Protein AF-A0AB35PP80-F1 (afdb_monomer_lite)

Organism: Bacillus thuringiensis (NCBI:txid1428)

Structure (mmCIF, N/CA/C/O backbone):
data_AF-A0AB35PP80-F1
#
_entry.id   AF-A0AB35PP80-F1
#
loop_
_atom_site.group_PDB
_atom_site.id
_atom_site.type_symbol
_atom_site.label_atom_id
_atom_site.label_alt_id
_atom_site.label_comp_id
_atom_site.label_asym_id
_atom_site.label_entity_id
_atom_site.label_seq_id
_atom_site.pdbx_PDB_ins_code
_atom_site.Cartn_x
_atom_site.Cartn_y
_atom_site.Cartn_z
_atom_site.occupancy
_atom_site.B_iso_or_equiv
_atom_site.auth_seq_id
_atom_site.auth_comp_id
_atom_site.auth_asym_id
_atom_site.auth_atom_id
_atom_site.pdbx_PDB_model_num
ATOM 1 N N . MET A 1 1 ? -0.588 -8.451 -7.550 1.00 83.50 1 MET A N 1
ATOM 2 C CA . MET A 1 1 ? -0.517 -7.796 -6.219 1.00 83.50 1 MET A CA 1
ATOM 3 C C . MET A 1 1 ? -1.176 -6.421 -6.185 1.00 83.50 1 MET A C 1
ATOM 5 O O . MET A 1 1 ? -1.776 -6.110 -5.161 1.00 83.50 1 MET A O 1
ATOM 9 N N . PHE A 1 2 ? -1.097 -5.620 -7.251 1.00 88.38 2 PHE A N 1
ATOM 10 C CA . PHE A 1 2 ? -1.650 -4.254 -7.309 1.00 88.38 2 PHE A CA 1
ATOM 11 C C . PHE A 1 2 ? -2.954 -4.138 -8.122 1.00 88.38 2 PHE A C 1
ATOM 13 O O . PHE A 1 2 ? -3.237 -3.088 -8.694 1.00 88.38 2 PHE A O 1
ATOM 20 N N . GLN A 1 3 ? -3.740 -5.215 -8.219 1.00 82.06 3 GLN A N 1
ATOM 21 C CA . GLN A 1 3 ? -4.976 -5.222 -9.010 1.00 82.06 3 GLN A CA 1
ATOM 22 C C . GLN A 1 3 ? -5.943 -4.124 -8.544 1.00 82.06 3 GLN A C 1
ATOM 24 O O . GLN A 1 3 ? -6.137 -3.936 -7.346 1.00 82.06 3 GLN A O 1
ATOM 29 N N . GLY A 1 4 ? -6.507 -3.381 -9.500 1.00 83.44 4 GLY A N 1
ATOM 30 C CA . GLY A 1 4 ? -7.418 -2.261 -9.236 1.00 83.44 4 GLY A CA 1
ATOM 31 C C . GLY A 1 4 ? -6.746 -0.972 -8.738 1.00 83.44 4 GLY A C 1
ATOM 32 O O . GLY A 1 4 ? -7.431 0.028 -8.531 1.00 83.44 4 GLY A O 1
ATOM 33 N N . LEU A 1 5 ? -5.418 -0.943 -8.561 1.00 89.94 5 LEU A N 1
ATOM 34 C CA . LEU A 1 5 ? -4.712 0.252 -8.096 1.00 89.94 5 LEU A CA 1
ATOM 35 C C . LEU A 1 5 ? -4.202 1.105 -9.258 1.00 89.94 5 LEU A C 1
ATOM 37 O O . LEU A 1 5 ? -3.427 0.659 -10.101 1.00 89.94 5 LEU A O 1
ATOM 41 N N . SER A 1 6 ? -4.596 2.377 -9.257 1.00 92.19 6 SER A N 1
ATOM 42 C CA . SER A 1 6 ? -4.089 3.377 -10.192 1.00 92.19 6 SER A CA 1
ATOM 43 C C . SER A 1 6 ? -2.709 3.896 -9.764 1.00 92.19 6 SER A C 1
ATOM 45 O O . SER A 1 6 ? -2.307 3.789 -8.599 1.00 92.19 6 SER A O 1
ATOM 47 N N . LYS A 1 7 ? -2.004 4.578 -10.681 1.00 92.38 7 LYS A N 1
ATOM 48 C CA . LYS A 1 7 ? -0.774 5.332 -10.357 1.00 92.38 7 LYS A CA 1
ATOM 49 C C . LYS A 1 7 ? -0.977 6.278 -9.166 1.00 92.38 7 LYS A C 1
ATOM 51 O O . LYS A 1 7 ? -0.057 6.489 -8.378 1.00 92.38 7 LYS A O 1
ATOM 56 N N . GLN A 1 8 ? -2.167 6.867 -9.034 1.00 92.44 8 GLN A N 1
ATOM 57 C CA . GLN A 1 8 ? -2.488 7.788 -7.948 1.00 92.44 8 GLN A CA 1
ATOM 58 C C . GLN A 1 8 ? -2.598 7.063 -6.603 1.00 92.44 8 GLN A C 1
ATOM 60 O O . GLN A 1 8 ? -2.027 7.548 -5.626 1.00 92.44 8 GLN A O 1
ATOM 65 N N . HIS A 1 9 ? -3.243 5.892 -6.555 1.00 93.38 9 HIS A N 1
ATOM 66 C CA . HIS A 1 9 ? -3.328 5.077 -5.334 1.00 93.38 9 HIS A CA 1
ATOM 67 C C . HIS A 1 9 ? -1.929 4.670 -4.856 1.00 93.38 9 HIS A C 1
ATOM 69 O O . HIS A 1 9 ? -1.590 4.836 -3.687 1.00 93.38 9 HIS A O 1
ATOM 75 N N . LEU A 1 10 ? -1.070 4.242 -5.785 1.00 93.69 10 LEU A N 1
ATOM 76 C CA . LEU A 1 10 ? 0.312 3.847 -5.498 1.00 93.69 10 LEU A CA 1
ATOM 77 C C . LEU A 1 10 ? 1.164 5.015 -4.979 1.00 93.69 10 LEU A C 1
ATOM 79 O O . LEU A 1 10 ? 1.927 4.857 -4.027 1.00 93.69 10 LEU A O 1
ATOM 83 N N . LYS A 1 11 ? 0.992 6.218 -5.543 1.00 92.50 11 LYS A N 1
ATOM 84 C CA . LYS A 1 11 ? 1.630 7.438 -5.021 1.00 92.50 11 LYS A CA 1
ATOM 85 C C . LYS A 1 11 ? 1.140 7.787 -3.614 1.00 92.50 11 LYS A C 1
ATOM 87 O O . LYS A 1 11 ? 1.941 8.242 -2.803 1.00 92.50 11 LYS A O 1
ATOM 92 N N . GLN A 1 12 ? -0.145 7.595 -3.315 1.00 91.56 12 GLN A N 1
ATOM 93 C CA . GLN A 1 12 ? -0.673 7.826 -1.967 1.00 91.56 12 GLN A CA 1
ATOM 94 C C . GLN A 1 12 ? -0.115 6.813 -0.965 1.00 91.56 12 GLN A C 1
ATOM 96 O O . GLN A 1 12 ? 0.386 7.228 0.076 1.00 91.56 12 GLN A O 1
ATOM 101 N N . LEU A 1 13 ? -0.092 5.521 -1.308 1.00 92.31 13 LEU A N 1
ATOM 102 C CA . LEU A 1 13 ? 0.553 4.485 -0.492 1.00 92.31 13 LEU A CA 1
ATOM 103 C C . LEU A 1 13 ? 2.015 4.842 -0.195 1.00 92.31 13 LEU A C 1
ATOM 105 O O . LEU A 1 13 ? 2.439 4.847 0.960 1.00 92.31 13 LEU A O 1
ATOM 109 N N . HIS A 1 14 ? 2.773 5.239 -1.219 1.00 93.38 14 HIS A N 1
ATOM 110 C CA . HIS A 1 14 ? 4.175 5.620 -1.051 1.00 93.38 14 HIS A CA 1
ATOM 111 C C . HIS A 1 14 ? 4.372 6.837 -0.135 1.00 93.38 14 HIS A C 1
ATOM 113 O O . HIS A 1 14 ? 5.258 6.828 0.716 1.00 93.38 14 HIS A O 1
ATOM 119 N N . LYS A 1 15 ? 3.510 7.859 -0.223 1.00 91.62 15 LYS A N 1
ATOM 120 C CA . LYS A 1 15 ? 3.547 9.012 0.701 1.00 91.62 15 LYS A CA 1
ATOM 121 C C . LYS A 1 15 ? 3.353 8.600 2.162 1.00 91.62 15 LYS A C 1
ATOM 123 O O . LYS A 1 15 ? 3.887 9.252 3.057 1.00 91.62 15 LYS A O 1
ATOM 128 N N . LYS A 1 16 ? 2.571 7.547 2.402 1.00 89.69 16 LYS A N 1
ATOM 129 C CA . LYS A 1 16 ? 2.226 7.045 3.737 1.00 89.69 16 LYS A CA 1
ATOM 130 C C . LYS A 1 16 ? 3.302 6.113 4.304 1.00 89.69 16 LYS A C 1
ATOM 132 O O . LYS A 1 16 ? 3.452 6.058 5.521 1.00 89.69 16 LYS A O 1
ATOM 137 N N . TRP A 1 17 ? 4.119 5.492 3.448 1.00 90.12 17 TRP A N 1
ATOM 138 C CA . TRP A 1 17 ? 5.187 4.560 3.832 1.00 90.12 17 TRP A CA 1
ATOM 139 C C . TRP A 1 17 ? 6.098 5.070 4.957 1.00 90.12 17 TRP A C 1
ATOM 141 O O . TRP A 1 17 ? 6.384 4.327 5.888 1.00 90.12 17 TRP A O 1
ATOM 151 N N . LYS A 1 18 ? 6.516 6.345 4.937 1.00 86.75 18 LYS A N 1
ATOM 152 C CA . LYS A 1 18 ? 7.425 6.892 5.966 1.00 86.75 18 LYS A CA 1
ATOM 153 C C . LYS A 1 18 ? 6.879 6.788 7.394 1.00 86.75 18 LYS A C 1
ATOM 155 O O . LYS A 1 18 ? 7.670 6.684 8.320 1.00 86.75 18 LYS A O 1
ATOM 160 N N . ARG A 1 19 ? 5.555 6.836 7.574 1.00 85.94 19 ARG A N 1
ATOM 161 C CA . ARG A 1 19 ? 4.907 6.696 8.893 1.00 85.94 19 ARG A CA 1
ATOM 162 C C . ARG A 1 19 ? 4.764 5.242 9.342 1.00 85.94 19 ARG A C 1
ATOM 164 O O . ARG A 1 19 ? 4.527 4.992 10.511 1.00 85.94 19 ARG A O 1
ATOM 171 N N . ILE A 1 20 ? 4.902 4.320 8.400 1.00 85.56 20 ILE A N 1
ATOM 172 C CA . ILE A 1 20 ? 4.748 2.874 8.568 1.00 85.56 20 ILE A CA 1
ATOM 173 C C . ILE A 1 20 ? 6.126 2.194 8.671 1.00 85.56 20 ILE A C 1
ATOM 175 O O . ILE A 1 20 ? 6.260 1.043 9.075 1.00 85.56 20 ILE A O 1
ATOM 179 N N . TYR A 1 21 ? 7.190 2.892 8.279 1.00 79.19 21 TYR A N 1
ATOM 180 C CA . TYR A 1 21 ? 8.530 2.334 8.270 1.00 79.19 21 TYR A CA 1
ATOM 181 C C . TYR A 1 21 ? 8.932 1.808 9.657 1.00 79.19 21 TYR A C 1
ATOM 183 O O . TYR A 1 21 ? 8.883 2.534 10.645 1.00 79.19 21 TYR A O 1
ATOM 191 N N . GLY A 1 22 ? 9.347 0.540 9.704 1.00 73.81 22 GLY A N 1
ATOM 192 C CA . GLY A 1 22 ? 9.752 -0.149 10.932 1.00 73.81 22 GLY A CA 1
ATOM 193 C C . GLY A 1 22 ? 8.660 -0.993 11.596 1.00 73.81 22 GLY A C 1
ATOM 194 O O . GLY A 1 22 ? 9.000 -1.814 12.440 1.00 73.81 22 GLY A O 1
ATOM 195 N N . THR A 1 23 ? 7.388 -0.868 11.197 1.00 75.44 23 THR A N 1
ATOM 196 C CA . THR A 1 23 ? 6.290 -1.667 11.781 1.00 75.44 23 THR A CA 1
ATOM 197 C C . THR A 1 23 ? 5.989 -2.961 11.019 1.00 75.44 23 THR A C 1
ATOM 199 O O . THR A 1 23 ? 5.233 -3.792 11.510 1.00 75.44 23 THR A O 1
ATOM 202 N N . ILE A 1 24 ? 6.583 -3.163 9.834 1.00 77.25 24 ILE A N 1
ATOM 203 C CA . ILE A 1 24 ? 6.258 -4.279 8.926 1.00 77.25 24 ILE A CA 1
ATOM 204 C C . ILE A 1 24 ? 7.508 -5.014 8.480 1.00 77.25 24 ILE A C 1
ATOM 206 O O . ILE A 1 24 ? 8.564 -4.421 8.236 1.00 77.25 24 ILE A O 1
ATOM 210 N N . THR A 1 25 ? 7.344 -6.318 8.282 1.00 79.38 25 THR A N 1
ATOM 211 C CA . THR A 1 2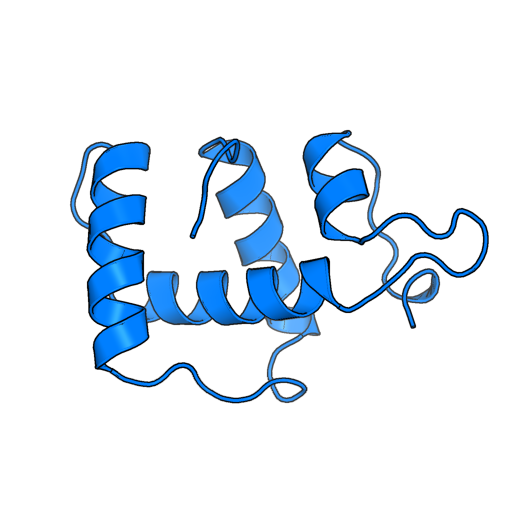5 ? 8.335 -7.206 7.691 1.00 79.38 25 THR A CA 1
ATOM 212 C C . THR A 1 25 ? 8.838 -6.700 6.336 1.00 79.38 25 THR A C 1
ATOM 214 O O . THR A 1 25 ? 8.097 -6.221 5.477 1.00 79.38 25 THR A O 1
ATOM 217 N N . VAL A 1 26 ? 10.148 -6.819 6.125 1.00 80.56 26 VAL A N 1
ATOM 218 C CA . VAL A 1 26 ? 10.787 -6.453 4.860 1.00 80.56 26 VAL A CA 1
ATOM 219 C C . VAL A 1 26 ? 10.428 -7.478 3.773 1.00 80.56 26 VAL A C 1
ATOM 221 O O . VAL A 1 26 ? 10.684 -8.669 3.954 1.00 80.56 26 VAL A O 1
ATOM 224 N N . PRO A 1 27 ? 9.896 -7.042 2.616 1.00 84.00 27 PRO A N 1
ATOM 225 C CA . PRO A 1 27 ? 9.629 -7.919 1.484 1.00 84.00 27 PRO A CA 1
ATOM 226 C C . PRO A 1 27 ? 10.888 -8.652 1.007 1.00 84.00 27 PRO A C 1
ATOM 228 O O . PRO A 1 27 ? 11.930 -8.028 0.773 1.00 84.00 27 PRO A O 1
ATOM 231 N N . ASN A 1 28 ? 10.779 -9.966 0.792 1.00 89.56 28 ASN A N 1
ATOM 232 C CA . ASN A 1 28 ? 11.873 -10.761 0.235 1.00 89.56 28 ASN A CA 1
ATOM 233 C C . ASN A 1 28 ? 12.172 -10.380 -1.232 1.00 89.56 28 ASN A C 1
ATOM 235 O O . ASN A 1 28 ? 11.337 -9.803 -1.935 1.00 89.56 28 ASN A O 1
ATOM 239 N N . HIS A 1 29 ? 13.371 -10.723 -1.715 1.00 89.88 29 HIS A N 1
ATOM 240 C CA . HIS A 1 29 ? 13.842 -10.316 -3.045 1.00 89.88 29 HIS A CA 1
ATOM 241 C C . HIS A 1 29 ? 12.923 -10.782 -4.188 1.00 89.88 29 HIS A C 1
ATOM 243 O O . HIS A 1 29 ? 12.668 -10.023 -5.123 1.00 89.88 29 HIS A O 1
ATOM 249 N N . SER A 1 30 ? 12.376 -12.000 -4.102 1.00 92.12 30 SER A N 1
ATOM 250 C CA . SER A 1 30 ? 11.479 -12.543 -5.132 1.00 92.12 30 SER A CA 1
ATOM 251 C C . SER A 1 30 ? 10.175 -11.748 -5.241 1.00 92.12 30 SER A C 1
ATOM 253 O O . SER A 1 30 ? 9.684 -11.484 -6.340 1.00 92.12 30 SER A O 1
ATOM 255 N N . LEU A 1 31 ? 9.645 -11.310 -4.099 1.00 92.44 31 LEU A N 1
ATOM 256 C CA . LEU A 1 31 ? 8.400 -10.567 -3.998 1.00 92.44 31 LEU A CA 1
ATOM 257 C C . LEU A 1 31 ? 8.591 -9.130 -4.494 1.00 92.44 31 LEU A C 1
ATOM 259 O O . LEU A 1 31 ? 7.753 -8.624 -5.237 1.00 92.44 31 LEU A O 1
ATOM 263 N N . VAL A 1 32 ? 9.747 -8.521 -4.205 1.00 93.38 32 VAL A N 1
ATOM 264 C CA . VAL A 1 32 ? 10.150 -7.234 -4.795 1.00 93.38 32 VAL A CA 1
ATOM 265 C C . VAL A 1 32 ? 10.297 -7.346 -6.314 1.00 93.38 32 VAL A C 1
ATOM 267 O O . VAL A 1 32 ? 9.793 -6.492 -7.032 1.00 93.38 32 VAL A O 1
ATOM 270 N N . ALA A 1 33 ? 10.929 -8.399 -6.837 1.00 93.69 33 ALA A N 1
ATOM 271 C CA . ALA A 1 33 ? 11.082 -8.570 -8.282 1.00 93.69 33 ALA A CA 1
ATOM 272 C C . ALA A 1 33 ? 9.729 -8.722 -9.004 1.00 93.69 33 ALA A C 1
ATOM 274 O O . ALA A 1 33 ? 9.527 -8.119 -10.059 1.00 93.69 33 ALA A O 1
ATOM 275 N N . LYS A 1 34 ? 8.789 -9.483 -8.425 1.00 94.69 34 LYS A N 1
ATOM 276 C CA . LYS A 1 34 ? 7.416 -9.612 -8.947 1.00 94.69 34 LYS A CA 1
ATOM 277 C C . LYS A 1 34 ? 6.663 -8.284 -8.886 1.00 94.69 34 LYS A C 1
ATOM 279 O O . LYS A 1 34 ? 6.118 -7.852 -9.898 1.00 94.69 34 LYS A O 1
ATOM 284 N N . GLY A 1 35 ? 6.693 -7.613 -7.733 1.00 93.50 35 GLY A N 1
ATOM 285 C CA . GLY A 1 35 ? 6.043 -6.319 -7.553 1.00 93.50 35 GLY A CA 1
ATOM 286 C C . GLY A 1 35 ? 6.579 -5.262 -8.515 1.00 93.50 35 GLY A C 1
ATOM 287 O O . GLY A 1 35 ? 5.803 -4.489 -9.064 1.00 93.50 35 GLY A O 1
ATOM 288 N N . ARG A 1 36 ? 7.887 -5.275 -8.796 1.00 95.50 36 ARG A N 1
ATOM 289 C CA . ARG A 1 36 ? 8.508 -4.330 -9.724 1.00 95.50 36 ARG A CA 1
ATOM 290 C C . ARG A 1 36 ? 7.918 -4.479 -11.121 1.00 95.50 36 ARG A C 1
ATOM 292 O O . ARG A 1 36 ? 7.498 -3.478 -11.679 1.00 95.50 36 ARG A O 1
ATOM 299 N N . LYS A 1 37 ? 7.805 -5.708 -11.641 1.00 94.38 37 LYS A N 1
ATOM 300 C CA . LYS A 1 37 ? 7.212 -5.960 -12.967 1.00 94.38 37 LYS A CA 1
ATOM 301 C C . LYS A 1 37 ? 5.774 -5.442 -13.069 1.00 94.38 37 LYS A C 1
ATOM 303 O O . LYS A 1 37 ? 5.408 -4.840 -14.072 1.00 94.38 37 LYS A O 1
ATOM 308 N N . GLU A 1 38 ? 4.965 -5.649 -12.029 1.00 94.69 38 GLU A N 1
ATOM 309 C CA . GLU A 1 38 ? 3.594 -5.122 -12.004 1.00 94.69 38 GLU A CA 1
ATOM 310 C C . GLU A 1 38 ? 3.564 -3.587 -11.948 1.00 94.69 38 GLU A C 1
ATOM 312 O O . GLU A 1 38 ? 2.773 -2.960 -12.651 1.00 94.69 38 GLU A O 1
ATOM 317 N N . LEU A 1 39 ? 4.437 -2.965 -11.150 1.00 94.12 39 LEU A N 1
ATOM 318 C CA . LEU A 1 39 ? 4.543 -1.508 -11.099 1.00 94.12 39 LEU A CA 1
ATOM 319 C C . LEU A 1 39 ? 5.034 -0.937 -12.430 1.00 94.12 39 LEU A C 1
ATOM 321 O O . LEU A 1 39 ? 4.495 0.065 -12.876 1.00 94.12 39 LEU A O 1
ATOM 325 N N . GLU A 1 40 ? 6.002 -1.565 -13.092 1.00 94.88 40 GLU A N 1
ATOM 326 C CA . GLU A 1 40 ? 6.493 -1.140 -14.408 1.00 94.88 40 GLU A CA 1
ATOM 327 C C . GLU A 1 40 ? 5.379 -1.173 -15.462 1.00 94.88 40 GLU A C 1
ATOM 329 O O . GLU A 1 40 ? 5.259 -0.235 -16.253 1.00 94.88 40 GLU A O 1
ATOM 334 N N . ALA A 1 41 ? 4.505 -2.185 -15.413 1.00 92.94 41 ALA A N 1
ATOM 335 C CA . ALA A 1 41 ? 3.323 -2.263 -16.268 1.00 92.94 41 ALA A CA 1
ATOM 336 C C . ALA A 1 41 ? 2.325 -1.125 -15.991 1.00 92.94 41 ALA A C 1
ATOM 338 O O . ALA A 1 41 ? 1.801 -0.531 -16.928 1.00 92.94 41 ALA A O 1
ATOM 339 N N . ILE A 1 42 ? 2.097 -0.779 -14.718 1.00 92.69 42 ILE A N 1
ATOM 340 C CA . ILE A 1 42 ? 1.195 0.318 -14.334 1.00 92.69 42 ILE A CA 1
ATOM 341 C C . ILE A 1 42 ? 1.801 1.675 -14.694 1.00 92.69 42 ILE A C 1
ATOM 343 O O . ILE A 1 42 ? 1.108 2.538 -15.225 1.00 92.69 42 ILE A O 1
ATOM 347 N N . PHE A 1 43 ? 3.081 1.894 -14.386 1.00 92.06 43 PHE A N 1
ATOM 348 C CA . PHE A 1 43 ? 3.784 3.157 -14.599 1.00 92.06 43 PHE A CA 1
ATOM 349 C C . PHE A 1 43 ? 4.173 3.395 -16.061 1.00 92.06 43 PHE A C 1
ATOM 351 O O . PHE A 1 43 ? 4.357 4.560 -16.420 1.00 92.06 43 PHE A O 1
ATOM 358 N N . HIS A 1 44 ? 4.178 2.349 -16.894 1.00 91.75 44 HIS A N 1
ATOM 359 C CA . HIS A 1 44 ? 4.697 2.343 -18.264 1.00 91.75 44 HIS A CA 1
ATOM 360 C C . HIS A 1 44 ? 6.154 2.826 -18.320 1.00 91.75 44 HIS A C 1
ATOM 362 O O . HIS A 1 44 ? 6.501 3.718 -19.089 1.00 91.75 44 HIS A O 1
ATOM 368 N N . GLY A 1 45 ? 7.003 2.271 -17.453 1.00 91.31 45 GLY A N 1
ATOM 369 C CA . GLY A 1 45 ? 8.415 2.645 -17.366 1.00 91.31 45 GLY A CA 1
ATOM 370 C C . GLY A 1 45 ? 9.148 1.923 -16.243 1.00 91.31 45 GLY A C 1
ATOM 371 O O . GLY A 1 45 ? 8.521 1.246 -15.435 1.00 91.31 45 GLY A O 1
ATOM 372 N N . SER A 1 46 ? 10.471 2.080 -16.193 1.00 92.69 46 SER A N 1
ATOM 373 C CA . SER A 1 46 ? 11.332 1.417 -15.208 1.00 92.69 46 SER A CA 1
ATOM 374 C C . SER A 1 46 ? 11.046 1.890 -13.783 1.00 92.69 46 SER A C 1
ATOM 376 O O . SER A 1 46 ? 10.983 3.091 -13.514 1.00 92.69 46 SER A O 1
ATOM 378 N N . VAL A 1 47 ? 10.935 0.947 -12.846 1.00 94.38 47 VAL A N 1
ATOM 379 C CA . VAL A 1 47 ? 10.655 1.243 -11.436 1.00 94.38 47 VAL A CA 1
ATOM 380 C C . VAL A 1 47 ? 11.806 0.763 -10.565 1.00 94.38 47 VAL A C 1
ATOM 382 O O . VAL A 1 47 ? 12.244 -0.382 -10.633 1.00 94.38 47 VAL A O 1
ATOM 385 N N . HIS A 1 48 ? 12.300 1.634 -9.688 1.00 94.50 48 HIS A N 1
ATOM 386 C CA . HIS A 1 48 ? 13.401 1.276 -8.803 1.00 94.50 48 HIS A CA 1
ATOM 387 C C . HIS A 1 48 ? 12.967 0.229 -7.760 1.00 94.50 48 HIS A C 1
ATOM 389 O O . HIS A 1 48 ? 11.897 0.330 -7.149 1.00 94.50 48 HIS A O 1
ATOM 395 N N . SER A 1 49 ? 13.826 -0.754 -7.478 1.00 93.00 49 SER A N 1
ATOM 396 C CA . SER A 1 49 ? 13.525 -1.821 -6.508 1.00 93.00 49 SER A CA 1
ATOM 397 C C . SER A 1 49 ? 13.258 -1.279 -5.097 1.00 93.00 49 SER A C 1
ATOM 399 O O . SER A 1 49 ? 12.418 -1.817 -4.380 1.00 93.00 49 SER A O 1
ATOM 401 N N . LYS A 1 50 ? 13.924 -0.178 -4.710 1.00 92.62 50 LYS A N 1
ATOM 402 C CA . LYS A 1 50 ? 13.646 0.544 -3.450 1.00 92.62 50 LYS A CA 1
ATOM 403 C C . LYS A 1 50 ? 12.189 1.010 -3.381 1.00 92.62 50 LYS A C 1
ATOM 405 O O . LYS A 1 50 ? 11.488 0.634 -2.454 1.00 92.62 50 LYS A O 1
ATOM 410 N N . TYR A 1 51 ? 11.725 1.737 -4.396 1.00 93.25 51 TYR A N 1
ATOM 411 C CA . TYR A 1 51 ? 10.343 2.219 -4.470 1.00 93.25 51 TYR A CA 1
ATOM 412 C C . TYR A 1 51 ? 9.335 1.066 -4.414 1.00 93.25 51 TYR A C 1
ATOM 414 O O . TYR A 1 51 ? 8.339 1.126 -3.699 1.00 93.25 51 TYR A O 1
ATOM 422 N N . THR A 1 52 ? 9.643 -0.029 -5.111 1.00 94.25 52 THR A N 1
ATOM 423 C CA . THR A 1 52 ? 8.824 -1.245 -5.085 1.00 94.25 52 THR A CA 1
ATOM 424 C C . THR A 1 52 ? 8.704 -1.819 -3.673 1.00 94.25 52 THR A C 1
ATOM 426 O O . THR A 1 52 ? 7.605 -2.135 -3.228 1.00 94.25 52 THR A O 1
ATOM 429 N N . ARG A 1 53 ? 9.821 -1.936 -2.946 1.00 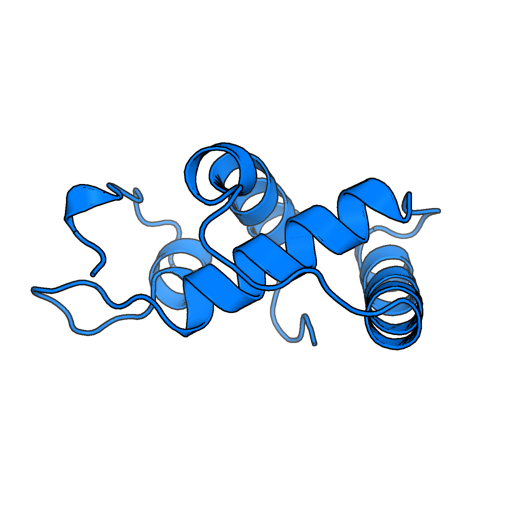93.38 53 ARG A N 1
ATOM 430 C CA . ARG A 1 53 ? 9.835 -2.428 -1.562 1.00 93.38 53 ARG A CA 1
ATOM 431 C C . ARG A 1 53 ? 8.991 -1.546 -0.641 1.00 93.38 53 ARG A C 1
ATOM 433 O O . ARG A 1 53 ? 8.216 -2.071 0.150 1.00 93.38 53 ARG A O 1
ATOM 440 N N . GLU A 1 54 ? 9.131 -0.232 -0.771 1.00 94.19 54 GLU A N 1
ATOM 441 C CA . GLU A 1 54 ? 8.395 0.749 0.031 1.00 94.19 54 GLU A CA 1
ATOM 442 C C . GLU A 1 54 ? 6.883 0.656 -0.222 1.00 94.19 54 GLU A C 1
ATOM 444 O O . GLU A 1 54 ? 6.091 0.596 0.716 1.00 94.19 54 GLU A O 1
ATOM 449 N N . ILE A 1 55 ? 6.473 0.548 -1.489 1.00 94.56 55 ILE A N 1
ATOM 450 C CA . ILE A 1 55 ? 5.068 0.333 -1.844 1.00 94.56 55 ILE A CA 1
ATOM 451 C C . ILE A 1 55 ? 4.539 -0.987 -1.288 1.00 94.56 55 ILE A C 1
ATOM 453 O O . ILE A 1 55 ? 3.426 -1.014 -0.778 1.00 94.56 55 ILE A O 1
ATOM 457 N N . LEU A 1 56 ? 5.299 -2.079 -1.397 1.00 93.50 56 LEU A N 1
ATOM 458 C CA . LEU A 1 56 ? 4.860 -3.386 -0.909 1.00 93.50 56 LEU A CA 1
ATOM 459 C C . LEU A 1 56 ? 4.625 -3.375 0.602 1.00 93.50 56 LEU A C 1
ATOM 461 O O . LEU A 1 56 ? 3.617 -3.905 1.052 1.00 93.50 56 LEU A O 1
ATOM 465 N N . GLN A 1 57 ? 5.505 -2.722 1.365 1.00 92.69 57 GLN A N 1
ATOM 466 C CA . GLN A 1 57 ? 5.308 -2.524 2.802 1.00 92.69 57 GLN A CA 1
ATOM 467 C C . GLN A 1 57 ? 4.064 -1.681 3.086 1.00 92.69 57 GLN A C 1
ATOM 469 O O . GLN A 1 57 ? 3.220 -2.076 3.880 1.00 92.69 57 GLN A O 1
ATOM 474 N N . ALA A 1 58 ? 3.910 -0.541 2.408 1.00 93.06 58 ALA A N 1
ATOM 475 C CA . ALA A 1 58 ? 2.740 0.312 2.603 1.00 93.06 58 ALA A CA 1
ATOM 476 C C . ALA A 1 58 ? 1.427 -0.393 2.221 1.00 93.06 58 ALA A C 1
ATOM 478 O O . ALA A 1 58 ? 0.411 -0.198 2.880 1.00 93.06 58 ALA A O 1
ATOM 479 N N . LEU A 1 59 ? 1.443 -1.216 1.170 1.00 93.12 59 LEU A N 1
ATOM 480 C CA . LEU A 1 59 ? 0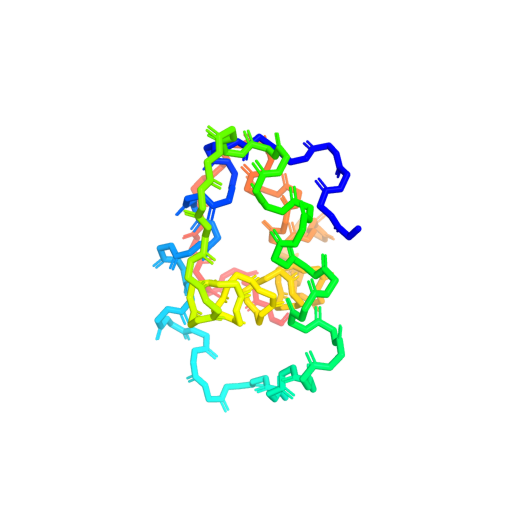.292 -2.002 0.736 1.00 93.12 59 LEU A CA 1
ATOM 481 C C . LEU A 1 59 ? -0.075 -3.073 1.764 1.00 93.12 59 LEU A C 1
ATOM 483 O O . LEU A 1 59 ? -1.255 -3.251 2.050 1.00 93.12 59 LEU A O 1
ATOM 487 N N . ASP A 1 60 ? 0.922 -3.776 2.298 1.00 92.19 60 ASP A N 1
ATOM 488 C CA . ASP A 1 60 ? 0.715 -4.779 3.339 1.00 92.19 60 ASP A CA 1
ATOM 489 C C . ASP A 1 60 ? 0.128 -4.147 4.607 1.00 92.19 60 ASP A C 1
ATOM 491 O O . ASP A 1 60 ? -0.869 -4.633 5.131 1.00 92.19 60 ASP A O 1
ATOM 495 N N . TYR A 1 61 ? 0.639 -2.981 5.016 1.00 91.94 61 TYR A N 1
ATOM 496 C CA . TYR A 1 61 ? 0.043 -2.197 6.101 1.00 91.94 61 TYR A CA 1
ATOM 497 C C . TYR A 1 61 ? -1.424 -1.894 5.832 1.00 91.94 61 TYR A C 1
ATOM 499 O O . TYR A 1 61 ? -2.289 -2.188 6.650 1.00 91.94 61 TYR A O 1
ATOM 507 N N . ALA A 1 62 ? -1.692 -1.294 4.670 1.00 92.12 62 ALA A N 1
ATOM 508 C CA . ALA A 1 62 ? -2.978 -0.694 4.378 1.00 92.12 62 ALA A CA 1
ATOM 509 C C . ALA A 1 62 ? -4.089 -1.740 4.240 1.00 92.12 62 ALA A C 1
ATOM 511 O O . ALA A 1 62 ? -5.254 -1.420 4.448 1.00 92.12 62 ALA A O 1
ATOM 512 N N . ARG A 1 63 ? -3.728 -2.982 3.901 1.00 92.50 63 ARG A N 1
ATOM 513 C CA . ARG A 1 63 ? -4.644 -4.129 3.866 1.00 92.50 63 ARG A CA 1
ATOM 514 C C . ARG A 1 63 ? -4.974 -4.686 5.242 1.00 92.50 63 ARG A C 1
ATOM 516 O O . ARG A 1 63 ? -6.039 -5.262 5.402 1.00 92.50 63 ARG A O 1
ATOM 523 N N . ASN A 1 64 ? -4.053 -4.559 6.192 1.00 91.38 64 ASN A N 1
ATOM 524 C CA . ASN A 1 64 ? -4.152 -5.212 7.494 1.00 91.38 64 ASN A CA 1
ATOM 525 C C . ASN A 1 64 ? -4.504 -4.251 8.637 1.00 91.38 64 ASN A C 1
ATOM 527 O O . ASN A 1 64 ? -4.745 -4.718 9.743 1.00 91.38 64 ASN A O 1
ATOM 531 N N . HIS A 1 65 ? -4.546 -2.941 8.379 1.00 91.62 65 HIS A N 1
ATOM 532 C CA . HIS A 1 65 ? -4.945 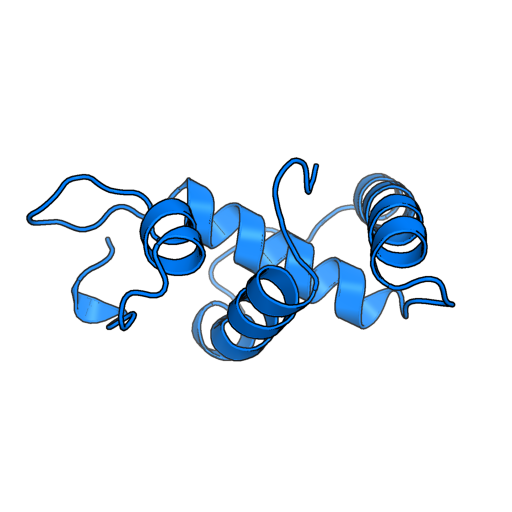-1.934 9.361 1.00 91.62 65 HIS A CA 1
ATOM 533 C C . HIS A 1 65 ? -6.312 -1.374 9.003 1.00 91.62 65 HIS A C 1
ATOM 535 O O . HIS A 1 65 ? -6.536 -0.893 7.884 1.00 91.62 65 HIS A O 1
ATOM 541 N N . TYR A 1 66 ? -7.213 -1.436 9.976 1.00 94.19 66 TYR A N 1
ATOM 542 C CA . TYR A 1 66 ? -8.630 -1.176 9.778 1.00 94.19 66 TYR A CA 1
ATOM 543 C C . TYR A 1 66 ? -9.064 0.037 10.581 1.00 94.19 66 TYR A C 1
ATOM 545 O O . TYR A 1 66 ? -8.628 0.257 11.713 1.00 94.19 66 TYR A O 1
ATOM 553 N N . HIS A 1 67 ? -9.939 0.829 9.975 1.00 93.50 67 HIS A N 1
ATOM 554 C CA . HIS A 1 67 ? -10.513 1.995 10.604 1.00 93.50 67 HIS A CA 1
ATOM 555 C C . HIS A 1 67 ? -11.396 1.560 11.782 1.00 93.50 67 HIS A C 1
ATOM 557 O O . HIS A 1 67 ? -12.351 0.808 11.592 1.00 93.50 67 HIS A O 1
ATOM 563 N N . PHE A 1 68 ? -11.154 2.077 12.991 1.00 91.56 68 PHE A N 1
ATOM 564 C CA . PHE A 1 68 ? -11.836 1.585 14.202 1.00 91.56 68 PHE A CA 1
ATOM 565 C C . PHE A 1 68 ? -13.362 1.808 14.213 1.00 91.56 68 PHE A C 1
ATOM 567 O O . PHE A 1 68 ? -14.087 1.000 14.783 1.00 91.56 68 PHE A O 1
ATOM 574 N N . LEU A 1 69 ? -13.856 2.893 13.598 1.00 90.50 69 LEU A N 1
ATOM 575 C CA . LEU A 1 69 ? -15.294 3.179 13.470 1.00 90.50 69 LEU A CA 1
ATOM 576 C C . LEU A 1 69 ? -15.974 2.455 12.307 1.00 90.50 69 LEU A C 1
ATOM 578 O O . LEU A 1 69 ? -17.080 1.952 12.466 1.00 90.50 69 LEU A O 1
ATOM 582 N N . THR A 1 70 ? -15.366 2.477 11.119 1.00 93.00 70 THR A N 1
ATOM 583 C CA . THR A 1 70 ? -16.041 2.028 9.889 1.00 93.00 70 THR A CA 1
ATOM 584 C C . THR A 1 70 ? -15.718 0.583 9.526 1.00 93.00 70 THR A C 1
ATOM 586 O O . THR A 1 70 ? -16.408 0.002 8.694 1.00 93.00 70 THR A O 1
ATOM 589 N N . GLY A 1 71 ? -14.663 0.009 10.111 1.00 91.75 71 GLY A N 1
ATOM 590 C CA . GLY A 1 71 ? -14.151 -1.313 9.759 1.00 91.75 71 GLY A CA 1
ATOM 591 C C . GLY A 1 71 ? -13.514 -1.390 8.367 1.00 91.75 71 GLY A C 1
ATOM 592 O O . GLY A 1 71 ? -13.085 -2.468 7.968 1.00 91.75 71 GLY A O 1
ATOM 593 N N . ALA A 1 72 ? -13.437 -0.283 7.620 1.00 93.94 72 ALA A N 1
ATOM 594 C CA . ALA A 1 72 ? -12.805 -0.250 6.305 1.00 93.94 72 ALA A CA 1
ATOM 595 C C . ALA A 1 72 ? -11.285 -0.396 6.434 1.00 93.94 72 ALA A C 1
ATOM 597 O O . ALA A 1 72 ? -10.683 0.144 7.366 1.00 93.94 72 ALA A O 1
ATOM 598 N N . SER A 1 73 ? -10.642 -1.093 5.496 1.00 94.56 73 SER A N 1
ATOM 599 C CA . SER A 1 73 ? -9.179 -1.102 5.464 1.00 94.56 73 SER A CA 1
ATOM 600 C C . SER A 1 73 ? -8.657 0.280 5.057 1.00 94.56 73 SER A C 1
ATOM 602 O O . SER A 1 73 ? -9.305 1.016 4.305 1.00 94.56 73 SER A O 1
ATOM 604 N N . MET A 1 74 ? -7.449 0.641 5.494 1.00 93.75 74 MET A N 1
ATOM 605 C CA . MET A 1 74 ? -6.803 1.866 5.007 1.00 93.75 74 MET A CA 1
ATOM 606 C C . MET A 1 74 ? -6.670 1.860 3.475 1.00 93.75 74 MET A C 1
ATOM 608 O O . MET A 1 74 ? -6.715 2.918 2.848 1.00 93.75 74 MET A O 1
ATOM 612 N N . LEU A 1 75 ? -6.525 0.685 2.853 1.00 94.50 75 LEU A N 1
ATOM 613 C CA . LEU A 1 75 ? -6.494 0.560 1.399 1.00 94.50 75 LEU A CA 1
ATOM 614 C C . LEU A 1 75 ? -7.822 0.987 0.759 1.00 94.50 75 LEU A C 1
ATOM 616 O O . LEU A 1 75 ? -7.793 1.732 -0.221 1.00 94.50 75 LEU A O 1
ATOM 620 N N . ASP A 1 76 ? -8.958 0.568 1.314 1.00 93.88 76 ASP A N 1
ATOM 621 C CA . ASP A 1 76 ? -10.286 0.938 0.806 1.00 93.88 76 ASP A CA 1
ATOM 622 C C . ASP A 1 76 ? -10.519 2.443 0.910 1.00 93.88 76 ASP A C 1
ATOM 624 O O . ASP A 1 76 ? -11.029 3.071 -0.020 1.00 93.88 76 ASP A O 1
ATOM 628 N N . ASP A 1 77 ? -10.076 3.048 2.011 1.00 93.69 77 ASP A N 1
ATOM 629 C CA . ASP A 1 77 ? -10.164 4.492 2.200 1.00 93.69 77 ASP A CA 1
ATOM 630 C C . ASP A 1 77 ? -9.223 5.257 1.251 1.00 93.69 77 ASP A C 1
ATOM 632 O O . ASP A 1 77 ? -9.592 6.321 0.747 1.00 93.69 77 ASP A O 1
ATOM 636 N N . ILE A 1 78 ? -8.048 4.703 0.919 1.00 92.19 78 ILE A N 1
ATOM 637 C CA . ILE A 1 78 ? -7.155 5.252 -0.118 1.00 92.19 78 ILE A CA 1
ATOM 638 C C . ILE A 1 78 ? -7.809 5.179 -1.504 1.00 92.19 78 ILE A C 1
ATOM 640 O O . ILE A 1 78 ? -7.731 6.155 -2.256 1.00 92.19 78 ILE A O 1
ATOM 644 N N . ILE A 1 79 ? -8.435 4.050 -1.849 1.00 93.19 79 ILE A N 1
ATOM 645 C CA . ILE A 1 79 ? -9.146 3.862 -3.126 1.00 93.19 79 ILE A CA 1
ATOM 646 C C . ILE A 1 79 ? -10.358 4.798 -3.204 1.00 93.19 79 ILE A C 1
ATOM 648 O O . ILE A 1 79 ? -10.615 5.390 -4.246 1.00 93.19 79 ILE A O 1
ATOM 652 N N . SER A 1 80 ? -11.051 5.005 -2.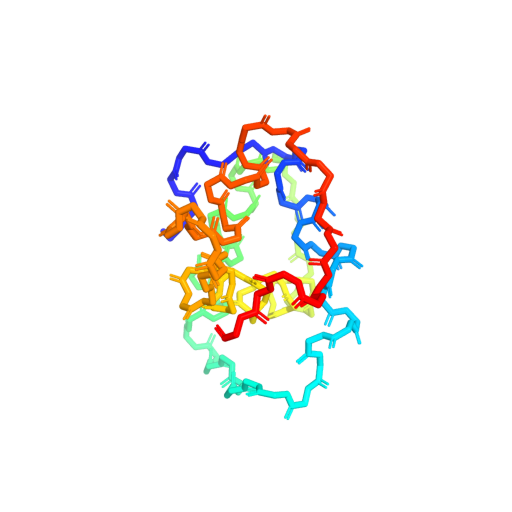084 1.00 92.75 80 SER A N 1
ATOM 653 C CA . SER A 1 80 ? -12.203 5.908 -1.969 1.00 92.75 80 SER A CA 1
ATOM 654 C C . SER A 1 80 ? -11.815 7.389 -1.869 1.00 92.75 80 SER A C 1
ATOM 656 O O . SER A 1 80 ? -12.670 8.231 -1.604 1.00 92.75 80 SER A O 1
ATOM 658 N N . HIS A 1 81 ? -10.531 7.724 -2.040 1.00 88.38 81 HIS A N 1
ATOM 659 C CA . HIS A 1 81 ? -9.996 9.084 -1.934 1.00 88.38 81 HIS A CA 1
ATOM 660 C C . HIS A 1 81 ? -10.292 9.794 -0.600 1.00 88.38 81 HIS A C 1
ATOM 662 O O . HIS A 1 81 ? -10.299 11.027 -0.537 1.00 88.38 81 HIS A O 1
ATOM 668 N N . LYS A 1 82 ? -10.491 9.042 0.487 1.00 90.19 82 LYS A N 1
ATOM 669 C CA . LYS A 1 82 ? -10.696 9.625 1.812 1.00 90.19 82 LYS A CA 1
ATOM 670 C C . LYS A 1 82 ? -9.389 10.152 2.394 1.00 90.19 82 LYS A C 1
ATOM 672 O O . LYS A 1 82 ? -8.277 9.730 2.057 1.00 90.19 82 LYS A O 1
ATOM 677 N N . ARG A 1 83 ? -9.524 11.105 3.313 1.00 87.81 83 ARG A N 1
ATOM 678 C CA . ARG A 1 83 ? -8.401 11.590 4.111 1.00 87.81 83 ARG A CA 1
ATOM 679 C C . ARG A 1 83 ? -8.016 10.513 5.126 1.00 87.81 83 ARG A C 1
ATOM 681 O O . ARG A 1 83 ? -8.834 10.126 5.941 1.00 87.81 83 ARG A O 1
ATOM 688 N N . ILE A 1 84 ? -6.753 10.095 5.090 1.00 89.69 84 ILE A N 1
ATOM 689 C CA . ILE A 1 84 ? -6.197 9.109 6.026 1.00 89.69 84 ILE A CA 1
ATOM 690 C C . I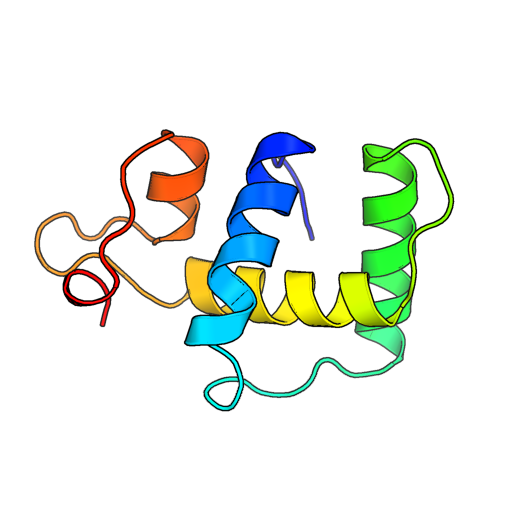LE A 1 84 ? -5.574 9.826 7.227 1.00 89.69 84 ILE A C 1
ATOM 692 O O . ILE A 1 84 ? -4.490 10.420 7.078 1.00 89.69 84 ILE A O 1
ATOM 696 N N . ASP A 1 85 ? -6.230 9.746 8.385 1.00 89.94 85 ASP A N 1
ATOM 697 C CA . ASP A 1 85 ? -5.630 9.992 9.699 1.00 89.94 85 ASP A CA 1
ATOM 698 C C . ASP A 1 85 ? -5.182 8.656 10.300 1.00 89.94 85 ASP A C 1
ATOM 700 O O . ASP A 1 85 ? -5.973 7.741 10.446 1.00 89.94 85 ASP A O 1
ATOM 704 N N . PHE A 1 86 ? -3.897 8.524 10.630 1.00 87.69 86 PHE A N 1
ATOM 705 C CA . PHE A 1 86 ? -3.354 7.259 11.136 1.00 87.69 86 PHE A CA 1
ATOM 706 C C . PHE A 1 86 ? -3.915 6.866 12.501 1.00 87.69 86 PHE A C 1
ATOM 708 O O . PHE A 1 86 ? -3.918 5.682 12.807 1.00 87.69 86 PHE A O 1
ATOM 715 N N . ASN A 1 87 ? -4.397 7.826 13.295 1.00 87.50 87 ASN A N 1
ATOM 716 C CA . ASN A 1 87 ? -5.001 7.529 14.594 1.00 87.50 87 ASN A CA 1
ATOM 717 C C . ASN A 1 87 ? -6.299 6.725 14.459 1.00 87.50 87 ASN A C 1
ATOM 719 O O . ASN A 1 87 ? -6.704 6.049 15.405 1.00 87.50 87 ASN A O 1
ATOM 723 N N . ASP A 1 88 ? -6.923 6.777 13.280 1.00 88.81 88 ASP A N 1
ATOM 724 C CA . ASP A 1 88 ? -8.149 6.046 12.999 1.00 88.81 88 ASP A CA 1
ATOM 725 C C . ASP A 1 88 ? -7.894 4.570 12.671 1.00 88.81 88 ASP A C 1
ATOM 727 O O . ASP A 1 88 ? -8.836 3.780 12.659 1.00 88.81 88 ASP A O 1
ATOM 731 N N . TYR A 1 89 ? -6.643 4.172 12.431 1.00 85.44 89 TYR A N 1
ATOM 732 C CA . TYR A 1 89 ? -6.294 2.817 12.017 1.00 85.44 89 TYR A CA 1
ATOM 733 C C . TYR A 1 89 ? -5.491 2.125 13.116 1.00 85.44 89 TYR A C 1
ATOM 735 O O . TYR A 1 89 ? -4.467 2.640 13.570 1.00 85.44 89 TYR A O 1
ATOM 743 N N . ARG A 1 90 ? -5.979 0.961 13.548 1.00 71.50 90 ARG A N 1
ATOM 744 C CA . ARG A 1 90 ? -5.322 0.097 14.535 1.00 71.50 90 ARG A CA 1
ATOM 745 C C . ARG A 1 90 ? -4.780 -1.165 13.890 1.00 71.50 90 ARG A C 1
ATOM 747 O O . ARG A 1 90 ? -5.359 -1.595 12.865 1.00 71.50 90 ARG A O 1
#

Secondary structure (DSSP, 8-state):
--TT--HHHHHHHHHHHHHHTTSSPPPPHHHHHHHHHHHHHHHTS---HHHHHHHHHHHHHHHH-BBTTT--BHHHHHHTT----GGGB-

Radius of gyration: 12.76 Å; chains: 1; bounding box: 30×24×33 Å

pLDDT: mean 90.43, std 4.95, range [71.5, 95.5]

Foldseek 3Di:
DQPPHAPQLLVVLLVCLVVQPPVDDFDDPVQLVVQQVVVCVRVVHGDDSVSSRSSVSSVVQQQPWAFPPPRHGNSVCSSVVHDDDPVRTD

Sequence (90 aa):
MFQGLSKQHLKQLHKKWKRIYGTITVPNHSLVAKGRKELEAIFHGSVHSKYTREILQALDYARNHYHFLTGASMLDDIISHKRIDFNDYR